Protein AF-A0A4W5MS91-F1 (afdb_monomer_lite)

Radius of gyration: 15.35 Å; chains: 1; bounding box: 30×32×45 Å

Secondary structure (DSSP, 8-state):
-PPPHHHHHHHTTB----B-TTT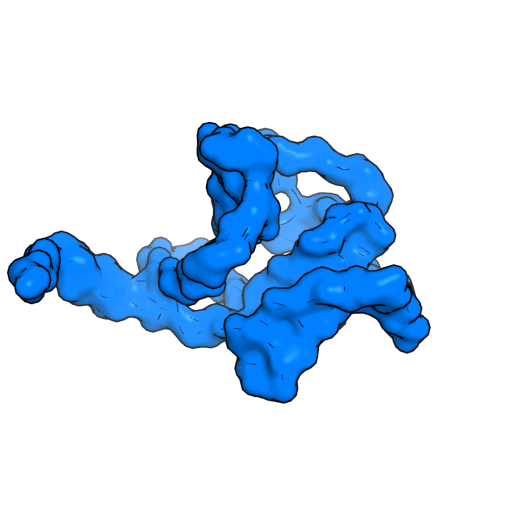S-TTEEE-TTS--EEE-SS-------TTS-SSS----BS----SS--B-----TT-S-EEEEEE-TT---SS----STTTTEEEEEEETTEEEE-

Structure (mmCIF, N/CA/C/O backbone):
data_AF-A0A4W5MS91-F1
#
_entry.id   AF-A0A4W5MS91-F1
#
loop_
_atom_site.group_PDB
_atom_site.id
_atom_site.type_symbol
_atom_site.label_atom_id
_atom_site.label_alt_id
_atom_site.label_comp_id
_atom_site.label_asym_id
_atom_site.label_entity_id
_atom_site.label_seq_id
_atom_site.pdbx_PDB_ins_code
_atom_site.Cartn_x
_atom_site.Cartn_y
_atom_site.Cartn_z
_atom_site.occupancy
_atom_site.B_iso_or_equiv
_atom_site.auth_seq_id
_atom_site.auth_comp_id
_atom_site.auth_asym_id
_atom_site.auth_atom_id
_atom_site.pdbx_PDB_model_num
ATOM 1 N N . MET A 1 1 ? -12.059 -18.518 21.945 1.00 47.72 1 MET A N 1
ATOM 2 C CA . MET A 1 1 ? -11.311 -17.273 21.668 1.00 47.72 1 MET A CA 1
ATOM 3 C C . MET A 1 1 ? -12.115 -16.138 22.289 1.00 47.72 1 MET A C 1
ATOM 5 O O . MET A 1 1 ? -13.218 -15.895 21.824 1.00 47.72 1 MET A O 1
ATOM 9 N N . LYS A 1 2 ? -11.682 -15.561 23.418 1.00 51.47 2 LYS A N 1
ATOM 10 C CA . LYS A 1 2 ? -12.396 -14.425 24.026 1.00 51.47 2 LYS A CA 1
ATOM 11 C C . LYS A 1 2 ? -12.025 -13.174 23.230 1.00 51.47 2 LYS A C 1
ATOM 13 O O . LYS A 1 2 ? -10.840 -12.897 23.086 1.00 51.47 2 LYS A O 1
ATOM 18 N N . CYS A 1 3 ? -13.011 -12.480 22.671 1.00 56.31 3 CYS A N 1
ATOM 19 C CA . CYS A 1 3 ? -12.782 -11.203 22.004 1.00 56.31 3 CYS A CA 1
ATOM 20 C C . CYS A 1 3 ? -12.357 -10.183 23.075 1.00 56.31 3 CYS A C 1
ATOM 22 O O . CYS A 1 3 ? -13.046 -10.039 24.086 1.00 56.31 3 CYS A O 1
ATOM 24 N N . CYS A 1 4 ? -11.198 -9.541 22.916 1.00 62.88 4 CYS A N 1
ATOM 25 C CA . CYS A 1 4 ? -10.748 -8.506 23.846 1.00 62.88 4 CYS A CA 1
ATOM 26 C C . CYS A 1 4 ? -11.679 -7.281 23.713 1.00 62.88 4 CYS A C 1
ATOM 28 O O . CYS A 1 4 ? -11.857 -6.811 22.589 1.00 62.88 4 CYS A O 1
ATOM 30 N N . PRO A 1 5 ? -12.243 -6.722 24.803 1.00 66.56 5 PRO A N 1
ATO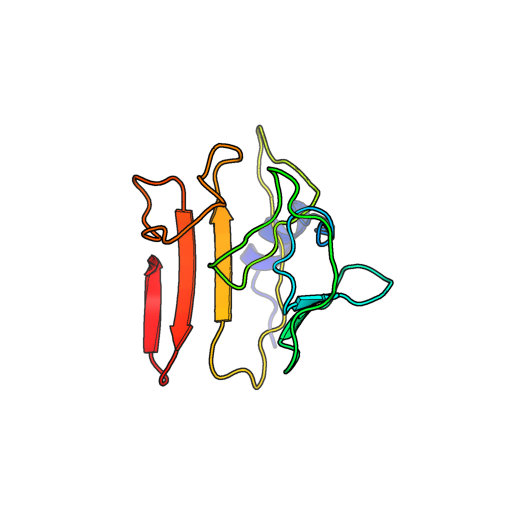M 31 C CA . PRO A 1 5 ? -13.158 -5.565 24.750 1.00 66.56 5 PRO A CA 1
ATOM 32 C C . PRO A 1 5 ? -12.585 -4.342 24.008 1.00 66.56 5 PRO A C 1
ATOM 34 O O . PRO A 1 5 ? -13.305 -3.523 23.434 1.00 66.56 5 PRO A O 1
ATOM 37 N N . GLU A 1 6 ? -11.260 -4.237 23.997 1.00 75.81 6 GLU A N 1
ATOM 38 C CA . GLU A 1 6 ? -10.497 -3.208 23.298 1.00 75.81 6 GLU A CA 1
ATOM 39 C C . GLU A 1 6 ? -10.629 -3.307 21.767 1.00 75.81 6 GLU A C 1
ATOM 41 O O . GLU A 1 6 ? -10.823 -2.295 21.095 1.00 75.81 6 GLU A O 1
ATOM 46 N N . LEU A 1 7 ? -10.644 -4.526 21.213 1.00 80.38 7 LEU A N 1
ATOM 47 C CA . LEU A 1 7 ? -10.808 -4.760 19.773 1.00 80.38 7 LEU A CA 1
ATOM 48 C C . LEU A 1 7 ? -12.197 -4.348 19.277 1.00 80.38 7 LEU A C 1
ATOM 50 O O . LEU A 1 7 ? -12.313 -3.762 18.202 1.00 80.38 7 LEU A O 1
ATOM 54 N N . GLU A 1 8 ? -13.251 -4.596 20.059 1.00 83.75 8 GLU A N 1
ATOM 55 C CA . GLU A 1 8 ? -14.601 -4.142 19.695 1.00 83.75 8 GLU A CA 1
ATOM 56 C C . GLU A 1 8 ? -14.711 -2.618 19.673 1.00 83.75 8 GLU A C 1
ATOM 58 O O . GLU A 1 8 ? -15.411 -2.051 18.835 1.00 83.75 8 GLU A O 1
ATOM 63 N N . THR A 1 9 ? -13.982 -1.938 20.558 1.00 87.94 9 THR A N 1
ATOM 64 C CA . THR A 1 9 ? -13.956 -0.474 20.587 1.00 87.94 9 THR A CA 1
ATOM 65 C C . THR A 1 9 ? -13.225 0.093 19.373 1.00 87.94 9 THR A C 1
ATOM 67 O O . THR A 1 9 ? -13.720 1.035 18.756 1.00 87.94 9 THR A O 1
ATOM 70 N N . ILE A 1 10 ? -12.095 -0.502 18.981 1.00 90.75 10 ILE A N 1
ATOM 71 C CA . ILE A 1 10 ? -11.325 -0.079 17.802 1.00 90.75 10 ILE A CA 1
ATOM 72 C C . ILE A 1 10 ? -12.128 -0.301 16.512 1.00 90.75 10 ILE A C 1
ATOM 74 O O . ILE A 1 10 ? -12.165 0.576 15.649 1.00 90.75 10 ILE A O 1
ATOM 78 N N . ARG A 1 11 ? -12.844 -1.427 16.402 1.00 93.25 11 ARG A N 1
ATOM 79 C CA . ARG A 1 11 ? -13.656 -1.766 15.221 1.00 93.25 11 ARG A CA 1
ATOM 80 C C . ARG A 1 11 ? -14.804 -0.795 14.940 1.00 93.25 11 ARG A C 1
ATOM 82 O O . ARG A 1 11 ? -15.262 -0.737 13.805 1.00 93.25 11 ARG A O 1
ATOM 89 N N . LYS A 1 12 ? -15.219 0.035 15.905 1.00 93.75 12 LYS A N 1
ATOM 90 C CA . LYS A 1 12 ? -16.166 1.146 15.659 1.00 93.75 12 LYS A CA 1
ATOM 91 C C . LYS A 1 12 ? -15.625 2.186 14.674 1.00 93.75 12 LYS A C 1
ATOM 93 O O . LYS A 1 12 ? -16.398 2.957 14.120 1.00 93.75 12 LYS A O 1
ATOM 98 N N . HIS A 1 13 ? -14.311 2.209 14.473 1.00 94.50 13 HIS A N 1
ATOM 99 C CA . HIS A 1 13 ? -13.616 3.082 13.534 1.00 94.50 13 HIS A CA 1
ATOM 100 C C . HIS A 1 13 ? -13.228 2.360 12.235 1.00 94.50 13 HIS A C 1
ATOM 102 O O . HIS A 1 13 ? -12.392 2.865 11.487 1.00 94.50 13 HIS A O 1
ATOM 108 N N . ALA A 1 14 ? -13.789 1.171 11.978 1.00 94.75 14 ALA A N 1
ATOM 109 C CA . ALA A 1 14 ? -13.483 0.398 10.785 1.00 94.75 14 ALA A CA 1
ATOM 110 C C . ALA A 1 14 ? -13.847 1.171 9.512 1.00 94.75 14 ALA A C 1
ATOM 112 O O . ALA A 1 14 ? -14.956 1.691 9.380 1.00 94.75 14 ALA A O 1
ATOM 113 N N . VAL A 1 15 ? -12.913 1.209 8.568 1.00 94.69 15 VAL A N 1
ATOM 114 C CA . VAL A 1 15 ? -13.091 1.824 7.254 1.00 94.69 15 VAL A CA 1
ATOM 115 C C . VAL A 1 15 ? -12.910 0.807 6.144 1.00 94.69 15 VAL A C 1
ATOM 117 O O . VAL A 1 15 ? -12.163 -0.166 6.257 1.00 94.69 15 VAL A O 1
ATOM 120 N N . ASN A 1 16 ? -13.612 1.049 5.045 1.00 94.12 16 ASN A N 1
ATOM 121 C CA . ASN A 1 16 ? -13.617 0.168 3.894 1.00 94.12 16 ASN A CA 1
ATOM 122 C C . ASN A 1 16 ? -12.534 0.567 2.881 1.00 94.12 16 ASN A C 1
ATOM 124 O O . ASN A 1 16 ? -12.862 1.129 1.847 1.00 94.12 16 ASN A O 1
ATOM 128 N N . VAL A 1 17 ? -11.266 0.244 3.147 1.00 95.50 17 VAL A N 1
ATOM 129 C CA . VAL A 1 17 ? -10.143 0.639 2.271 1.00 95.50 17 VAL A CA 1
ATOM 130 C C . VAL A 1 17 ? -10.169 -0.109 0.937 1.00 95.50 17 VAL A C 1
ATOM 132 O O . VAL A 1 17 ? -10.169 -1.343 0.932 1.00 95.50 17 VAL A O 1
ATOM 135 N N . THR A 1 18 ? -10.188 0.601 -0.189 1.00 97.75 18 THR A N 1
ATOM 136 C CA . THR A 1 18 ? -10.058 0.041 -1.545 1.00 97.75 18 THR A CA 1
ATOM 137 C C . THR A 1 18 ? -8.742 0.465 -2.182 1.00 97.75 18 THR A C 1
ATOM 139 O O . THR A 1 18 ? -8.262 1.563 -1.945 1.00 97.75 18 THR A O 1
ATOM 142 N N . LEU A 1 19 ? -8.122 -0.411 -2.968 1.00 98.44 19 LEU A N 1
ATOM 143 C CA . LEU A 1 19 ? -6.837 -0.138 -3.613 1.00 98.44 19 LEU A CA 1
ATOM 144 C C . LEU A 1 19 ? -7.018 0.730 -4.860 1.00 98.44 19 LEU A C 1
ATOM 146 O O . LEU A 1 19 ? -7.832 0.399 -5.726 1.00 98.44 19 LEU A O 1
ATOM 150 N N . ASP A 1 20 ? -6.225 1.796 -4.967 1.00 98.06 20 ASP A N 1
ATOM 151 C CA . ASP A 1 20 ? -6.270 2.735 -6.085 1.00 98.06 20 ASP A CA 1
ATOM 152 C C . ASP A 1 20 ? -5.392 2.263 -7.266 1.00 98.06 20 ASP A C 1
ATOM 154 O O . ASP A 1 20 ? -4.157 2.255 -7.152 1.00 98.06 20 ASP A O 1
ATOM 158 N N . PRO A 1 21 ? -5.986 1.893 -8.419 1.00 98.00 21 PRO A N 1
ATOM 159 C CA . PRO A 1 21 ? -5.244 1.451 -9.600 1.00 98.00 21 PRO A CA 1
ATOM 160 C C . PRO A 1 21 ? -4.309 2.512 -10.184 1.00 98.00 21 PRO A C 1
ATOM 162 O O . PRO A 1 21 ? -3.307 2.145 -10.802 1.00 98.00 21 PRO A O 1
ATOM 165 N N . ASP A 1 22 ? -4.599 3.798 -9.985 1.00 97.94 22 ASP A N 1
ATOM 166 C CA . ASP A 1 22 ? -3.786 4.890 -10.531 1.00 97.94 22 ASP A CA 1
ATOM 167 C C . ASP A 1 22 ? -2.479 5.068 -9.755 1.00 97.94 22 ASP A C 1
ATOM 169 O O . ASP A 1 22 ? -1.509 5.606 -10.284 1.00 97.94 22 ASP A O 1
ATOM 173 N N . THR A 1 23 ? -2.418 4.534 -8.532 1.00 98.12 23 THR A N 1
ATOM 174 C CA . THR A 1 23 ? -1.203 4.524 -7.707 1.00 98.12 23 THR A CA 1
ATOM 175 C C . THR A 1 23 ? -0.392 3.239 -7.848 1.00 98.12 23 THR A C 1
ATOM 177 O O . THR A 1 23 ? 0.807 3.234 -7.575 1.00 98.12 23 THR A O 1
ATOM 180 N N . ALA A 1 24 ? -1.025 2.142 -8.270 1.00 98.25 24 ALA A N 1
ATOM 181 C CA . ALA A 1 24 ? -0.431 0.813 -8.238 1.00 98.25 24 ALA A CA 1
ATOM 182 C C . ALA A 1 24 ? 0.785 0.684 -9.164 1.00 98.25 24 ALA A C 1
ATOM 184 O O . ALA A 1 24 ? 0.706 0.970 -10.362 1.00 98.25 24 ALA A O 1
ATOM 185 N N . HIS A 1 25 ? 1.885 0.166 -8.619 1.00 98.38 25 HIS A N 1
ATOM 186 C CA . HIS A 1 25 ? 3.051 -0.209 -9.411 1.00 98.38 25 HIS A CA 1
ATOM 187 C C . HIS A 1 25 ? 2.671 -1.178 -10.551 1.00 98.38 25 HIS A C 1
ATOM 189 O O . HIS A 1 25 ? 1.889 -2.099 -10.300 1.00 98.38 25 HIS A O 1
ATOM 195 N N . PRO A 1 26 ? 3.239 -1.061 -11.768 1.00 98.12 26 PRO A N 1
ATOM 196 C CA . PRO A 1 26 ? 2.875 -1.900 -12.920 1.00 98.12 26 PRO A C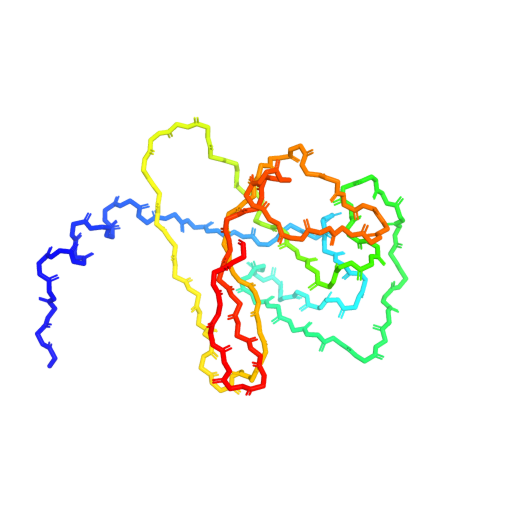A 1
ATOM 197 C C . PRO A 1 26 ? 2.961 -3.419 -12.704 1.00 98.12 26 PRO A C 1
ATOM 199 O O . PRO A 1 26 ? 2.243 -4.187 -13.342 1.00 98.12 26 PRO A O 1
ATOM 202 N N . GLN A 1 27 ? 3.808 -3.879 -11.783 1.00 98.06 27 GLN A N 1
ATOM 203 C CA . GLN A 1 27 ? 3.906 -5.298 -11.396 1.00 98.06 27 GLN A CA 1
ATOM 204 C C . GLN A 1 27 ? 2.764 -5.792 -10.494 1.00 98.06 27 GLN A C 1
ATOM 206 O O . GLN A 1 27 ? 2.638 -6.995 -10.269 1.00 98.06 27 GLN A O 1
ATOM 211 N N . LEU A 1 28 ? 1.944 -4.904 -9.931 1.00 98.31 28 LEU A N 1
ATOM 212 C CA . LEU A 1 28 ? 0.875 -5.279 -9.013 1.00 98.31 28 LEU A CA 1
ATOM 213 C C . LEU A 1 28 ? -0.422 -5.564 -9.759 1.00 98.31 28 LEU A C 1
ATOM 215 O O . LEU A 1 28 ? -0.929 -4.749 -10.525 1.00 98.31 28 LEU A O 1
ATOM 219 N N . ILE A 1 29 ? -1.000 -6.726 -9.473 1.00 98.19 29 ILE A N 1
ATOM 220 C CA . ILE A 1 29 ? -2.282 -7.145 -10.028 1.00 98.19 29 ILE A CA 1
ATOM 221 C C . ILE A 1 29 ? -3.324 -7.039 -8.922 1.00 98.19 29 ILE A C 1
ATOM 223 O O . ILE A 1 29 ? -3.223 -7.714 -7.892 1.00 98.19 29 ILE A O 1
ATOM 227 N N . LEU A 1 30 ? -4.307 -6.170 -9.148 1.00 98.38 30 LEU A N 1
ATOM 228 C CA . LEU A 1 30 ? -5.416 -5.918 -8.233 1.00 98.38 30 LEU A CA 1
ATOM 229 C C . LEU A 1 30 ? -6.607 -6.818 -8.578 1.00 98.38 30 LEU A C 1
ATOM 231 O O . LEU A 1 30 ? -6.868 -7.081 -9.752 1.00 98.38 30 LEU A O 1
ATOM 235 N N . SER A 1 31 ? -7.349 -7.265 -7.567 1.00 98.25 31 SER A N 1
ATOM 236 C CA . SER A 1 31 ? -8.658 -7.892 -7.780 1.00 98.25 31 SER A CA 1
ATOM 237 C C . SER A 1 31 ? -9.690 -6.879 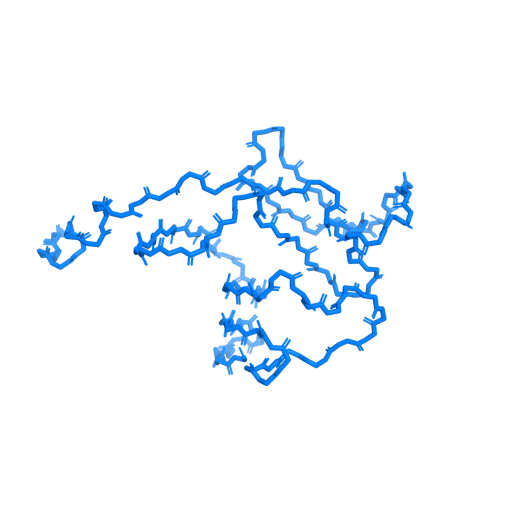-8.284 1.00 98.25 31 SER A C 1
ATOM 239 O O . SER A 1 31 ? -9.537 -5.669 -8.105 1.00 98.25 31 SER A O 1
ATOM 241 N N . GLU A 1 32 ? -10.766 -7.380 -8.889 1.00 97.81 32 GLU A N 1
ATOM 242 C CA . GLU A 1 32 ? -11.875 -6.563 -9.399 1.00 97.81 32 GLU A CA 1
ATOM 243 C C . GLU A 1 32 ? -12.531 -5.717 -8.295 1.00 97.81 32 GLU A C 1
ATOM 245 O O . GLU A 1 32 ? -12.785 -4.530 -8.489 1.00 97.81 32 GLU A O 1
ATOM 250 N N . ASP A 1 33 ? -12.697 -6.292 -7.099 1.00 97.81 33 ASP A N 1
ATOM 251 C CA . ASP A 1 33 ? -13.244 -5.616 -5.913 1.00 97.81 33 ASP A CA 1
ATOM 252 C C . ASP A 1 33 ? -12.272 -4.624 -5.245 1.00 97.81 33 ASP A C 1
ATOM 254 O O . ASP A 1 33 ? -12.632 -3.964 -4.268 1.00 97.81 33 ASP A O 1
ATOM 258 N N . ARG A 1 34 ? -11.034 -4.523 -5.751 1.00 98.12 34 ARG A N 1
ATOM 259 C CA . ARG A 1 34 ? -9.959 -3.676 -5.212 1.00 98.12 34 ARG A CA 1
ATOM 260 C C . ARG A 1 34 ? -9.614 -3.965 -3.746 1.00 98.12 34 ARG A C 1
ATOM 262 O O . ARG A 1 34 ? -9.130 -3.079 -3.046 1.00 98.12 34 ARG A O 1
ATOM 269 N N . LYS A 1 35 ? -9.838 -5.192 -3.264 1.00 97.56 35 LYS A N 1
ATOM 270 C CA . LYS A 1 35 ? -9.495 -5.623 -1.892 1.00 97.56 35 LYS A CA 1
ATOM 271 C C . LYS A 1 35 ? -8.255 -6.495 -1.804 1.00 97.56 35 LYS A C 1
ATOM 273 O O . LYS A 1 35 ? -7.743 -6.720 -0.709 1.00 97.56 35 LYS A O 1
ATOM 278 N N . GLN A 1 36 ? -7.770 -7.000 -2.931 1.00 97.88 36 GLN A N 1
ATOM 279 C CA . GLN A 1 36 ? -6.630 -7.900 -2.977 1.00 97.88 36 GLN A CA 1
ATOM 280 C C . GLN A 1 36 ? -5.585 -7.382 -3.949 1.00 97.88 36 GLN A C 1
ATOM 282 O O . GLN A 1 36 ? -5.889 -6.801 -4.991 1.00 97.88 36 GLN A O 1
ATOM 287 N N . VAL A 1 37 ? -4.335 -7.658 -3.603 1.00 97.75 37 VAL A N 1
ATOM 288 C CA . VAL A 1 37 ? -3.179 -7.371 -4.436 1.00 97.75 37 VAL A CA 1
ATOM 289 C C . VAL A 1 37 ? -2.215 -8.543 -4.390 1.00 97.75 37 VAL A C 1
ATOM 291 O O . VAL A 1 37 ? -1.995 -9.174 -3.349 1.00 97.75 37 VAL A O 1
ATOM 294 N N . ARG A 1 38 ? -1.629 -8.839 -5.545 1.00 96.69 38 ARG A N 1
ATOM 295 C CA . ARG A 1 38 ? -0.529 -9.790 -5.684 1.00 96.69 38 ARG A CA 1
ATOM 296 C C . ARG A 1 38 ? 0.540 -9.215 -6.599 1.00 96.69 38 ARG A C 1
ATOM 298 O O . ARG A 1 38 ? 0.227 -8.473 -7.526 1.00 96.69 38 ARG A O 1
ATOM 305 N N . CYS A 1 39 ? 1.783 -9.605 -6.355 1.00 96.69 39 CYS A N 1
ATOM 306 C CA . CYS A 1 39 ? 2.869 -9.328 -7.282 1.00 96.69 39 CYS A CA 1
ATOM 307 C C . CYS A 1 39 ? 2.749 -10.271 -8.489 1.00 96.69 39 CYS A C 1
ATOM 309 O O . CYS A 1 39 ? 2.555 -11.480 -8.320 1.00 96.69 39 CYS A O 1
ATOM 311 N N . GLY A 1 40 ? 2.777 -9.710 -9.691 1.00 95.50 40 GLY A N 1
ATOM 312 C CA . GLY A 1 40 ? 2.928 -10.436 -10.943 1.00 95.50 40 GLY A CA 1
ATOM 313 C C . GLY A 1 40 ? 4.399 -10.680 -11.275 1.00 95.50 40 GLY A C 1
ATOM 314 O O . GLY A 1 40 ? 5.297 -10.186 -10.604 1.00 95.50 40 GLY A O 1
ATOM 315 N N . ASN A 1 41 ? 4.637 -11.444 -12.340 1.00 94.50 41 ASN A N 1
ATOM 316 C CA . ASN A 1 41 ? 5.992 -11.718 -12.833 1.00 94.50 41 ASN A CA 1
ATOM 317 C C . ASN A 1 41 ? 6.434 -10.738 -13.933 1.00 94.50 41 ASN A C 1
ATOM 319 O O . ASN A 1 41 ? 7.594 -10.752 -14.328 1.00 94.50 41 ASN A O 1
ATOM 323 N N . ILE A 1 42 ? 5.496 -9.960 -14.479 1.00 95.00 42 ILE A N 1
ATOM 324 C CA . ILE A 1 42 ? 5.693 -9.074 -15.628 1.00 95.00 42 ILE A CA 1
ATOM 325 C C . ILE A 1 42 ? 5.017 -7.744 -15.306 1.00 95.00 42 ILE A C 1
ATOM 327 O O . ILE A 1 42 ? 3.965 -7.720 -14.659 1.00 95.00 42 ILE A O 1
ATOM 331 N N . GLU A 1 43 ? 5.630 -6.655 -15.752 1.00 96.31 43 GLU A N 1
ATOM 332 C CA . GLU A 1 43 ? 5.055 -5.317 -15.667 1.00 96.31 43 GLU A CA 1
ATOM 333 C C . GLU A 1 43 ? 3.919 -5.172 -16.678 1.00 96.31 43 GLU A C 1
ATOM 335 O O . GLU A 1 43 ? 4.051 -5.541 -17.844 1.00 96.31 43 GLU A O 1
ATOM 340 N N . GLN A 1 44 ? 2.782 -4.664 -16.221 1.00 97.06 44 GLN A N 1
ATOM 341 C CA . GLN A 1 44 ? 1.668 -4.341 -17.102 1.00 97.06 44 GLN A CA 1
ATOM 342 C C . GLN A 1 44 ? 1.981 -3.069 -17.895 1.00 97.06 44 GLN A C 1
ATOM 344 O O . GLN A 1 44 ? 2.599 -2.147 -17.366 1.00 97.06 44 GLN A O 1
ATOM 349 N N . ASP A 1 45 ? 1.506 -3.004 -19.137 1.00 96.94 45 ASP A N 1
ATOM 350 C CA . ASP A 1 45 ? 1.572 -1.793 -19.957 1.00 96.94 45 ASP A CA 1
ATOM 351 C C . ASP A 1 45 ? 0.541 -0.775 -19.447 1.00 96.94 45 ASP A C 1
ATOM 353 O O . ASP A 1 45 ? -0.638 -0.810 -19.808 1.00 96.94 45 ASP A O 1
ATOM 357 N N . LEU A 1 46 ? 0.969 0.061 -18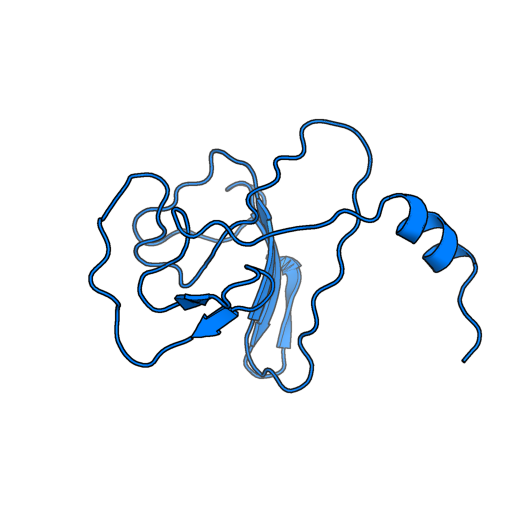.500 1.00 96.44 46 LEU A N 1
ATOM 358 C CA . LEU A 1 46 ? 0.157 1.082 -17.843 1.00 96.44 46 LEU A CA 1
ATOM 359 C C . LEU A 1 46 ? 0.801 2.460 -18.029 1.00 96.44 46 LEU A C 1
ATOM 361 O O . LEU A 1 46 ? 2.028 2.565 -18.038 1.00 96.44 46 LEU A O 1
ATOM 365 N N . PRO A 1 47 ? -0.002 3.534 -18.127 1.00 96.88 47 PRO A N 1
ATOM 366 C CA . PRO A 1 47 ? 0.531 4.881 -18.268 1.00 96.88 47 PRO A CA 1
ATOM 367 C C . PRO A 1 47 ? 1.326 5.297 -17.026 1.00 96.88 47 PRO A C 1
ATOM 369 O O . PRO A 1 47 ? 0.905 5.054 -15.892 1.00 96.88 47 PRO A O 1
ATOM 372 N N . ASP A 1 48 ? 2.442 5.989 -17.239 1.00 96.94 48 ASP A N 1
ATOM 373 C CA . ASP A 1 48 ? 3.260 6.565 -16.170 1.00 96.94 48 ASP A CA 1
ATOM 374 C C . ASP A 1 48 ? 2.687 7.912 -15.691 1.00 96.94 48 ASP A C 1
ATOM 376 O O . ASP A 1 48 ? 3.229 8.987 -15.946 1.00 96.94 48 ASP A O 1
ATOM 380 N N . ASN A 1 49 ? 1.527 7.869 -15.033 1.00 98.00 49 ASN A N 1
ATOM 381 C CA . ASN A 1 49 ? 0.909 9.048 -14.423 1.00 98.00 49 ASN A CA 1
ATOM 382 C C . ASN A 1 49 ? 1.626 9.441 -13.110 1.00 98.00 49 ASN A C 1
ATOM 384 O O . ASN A 1 49 ? 2.213 8.573 -12.455 1.00 98.00 49 ASN A O 1
ATOM 388 N N . PRO A 1 50 ? 1.594 10.720 -12.684 1.00 97.12 50 PRO A N 1
ATOM 389 C CA . PRO A 1 50 ? 2.320 11.200 -11.498 1.00 97.12 50 PRO A CA 1
ATOM 390 C C . PRO A 1 50 ? 2.023 10.426 -10.206 1.00 97.12 50 PRO A C 1
ATOM 392 O O . PRO A 1 50 ? 2.894 10.282 -9.348 1.00 97.12 50 PRO A O 1
ATOM 395 N N . GLU A 1 51 ? 0.810 9.898 -10.075 1.00 97.50 51 GLU A N 1
ATOM 396 C CA . GLU A 1 51 ? 0.323 9.201 -8.890 1.00 97.50 51 GLU A CA 1
ATOM 397 C C . GLU A 1 51 ? 0.864 7.772 -8.770 1.00 97.50 51 GLU A C 1
ATOM 399 O O . GLU A 1 51 ? 0.843 7.224 -7.664 1.00 97.50 51 GLU A O 1
ATOM 404 N N . ARG A 1 52 ? 1.348 7.182 -9.873 1.00 98.06 52 ARG A N 1
ATOM 405 C CA . ARG A 1 52 ? 1.791 5.787 -9.954 1.00 98.06 52 ARG A CA 1
ATOM 406 C C . ARG A 1 52 ? 3.176 5.588 -9.357 1.00 98.06 52 ARG A C 1
ATOM 408 O O . ARG A 1 52 ? 4.105 6.320 -9.698 1.00 98.06 52 ARG A O 1
ATOM 415 N N . PHE A 1 53 ? 3.346 4.547 -8.546 1.00 98.00 53 PHE A N 1
ATOM 416 C CA . PHE A 1 53 ? 4.686 4.103 -8.170 1.00 98.00 53 PHE A CA 1
ATOM 417 C C . PHE A 1 53 ? 5.417 3.458 -9.352 1.00 98.00 53 PHE A C 1
ATOM 419 O O . PHE A 1 53 ? 4.887 2.544 -9.975 1.00 98.00 53 PHE A O 1
ATOM 426 N N . ASP A 1 54 ? 6.645 3.892 -9.632 1.00 96.56 54 ASP A N 1
ATOM 427 C CA . ASP A 1 54 ? 7.459 3.378 -10.751 1.00 96.56 54 ASP A CA 1
ATOM 428 C C . ASP A 1 54 ? 8.563 2.391 -10.319 1.00 96.56 54 ASP A C 1
ATOM 430 O O . ASP A 1 54 ? 9.033 1.593 -11.118 1.00 96.56 54 ASP A O 1
ATOM 434 N N . THR A 1 55 ? 8.994 2.462 -9.056 1.00 95.00 55 THR A N 1
ATOM 435 C CA . THR A 1 55 ? 10.163 1.736 -8.537 1.00 95.00 55 THR A CA 1
ATOM 436 C C . THR A 1 55 ? 9.804 0.932 -7.295 1.00 95.00 55 THR A C 1
ATOM 438 O O . THR A 1 55 ? 10.247 -0.202 -7.112 1.00 95.00 55 THR A O 1
ATOM 441 N N . CYS A 1 56 ? 9.018 1.523 -6.392 1.00 93.88 56 CYS A N 1
ATOM 442 C CA . CYS A 1 56 ? 8.528 0.823 -5.214 1.00 93.88 56 CYS A CA 1
ATOM 443 C C . CYS A 1 56 ? 7.297 0.000 -5.587 1.00 93.88 56 CYS A C 1
ATOM 445 O O . CYS A 1 56 ? 6.300 0.556 -6.035 1.00 93.88 56 CYS A O 1
ATOM 447 N N . VAL A 1 57 ? 7.344 -1.314 -5.356 1.00 95.69 57 VAL A N 1
ATOM 448 C CA . VAL A 1 57 ? 6.230 -2.235 -5.633 1.00 95.69 57 VAL A CA 1
ATOM 449 C C . VAL A 1 57 ? 5.119 -2.052 -4.587 1.00 95.69 57 VAL A C 1
ATOM 451 O O . VAL A 1 57 ? 4.926 -2.875 -3.692 1.00 95.69 57 VAL A O 1
ATOM 454 N N . SER A 1 58 ? 4.416 -0.926 -4.695 1.00 96.94 58 SER A N 1
ATOM 455 C CA . SER A 1 58 ? 3.442 -0.406 -3.736 1.00 96.94 58 SER A CA 1
ATOM 456 C C . SER A 1 58 ? 2.151 0.027 -4.433 1.00 96.94 58 SER A C 1
ATOM 458 O O . SER A 1 58 ? 2.111 0.272 -5.639 1.00 96.94 58 SER A O 1
ATOM 460 N N . VAL A 1 59 ? 1.082 0.127 -3.649 1.00 97.94 59 VAL A N 1
ATOM 461 C CA . VAL A 1 59 ? -0.228 0.658 -4.042 1.00 97.94 59 VAL A CA 1
ATOM 462 C C . VAL A 1 59 ? -0.835 1.361 -2.828 1.00 97.94 59 VAL A C 1
ATOM 464 O O . VAL A 1 59 ? -0.623 0.910 -1.699 1.00 97.94 59 VAL A O 1
ATOM 467 N N . LEU A 1 60 ? -1.548 2.467 -3.039 1.00 97.50 60 LEU A N 1
ATOM 468 C CA . LEU A 1 60 ? -2.248 3.192 -1.978 1.00 97.50 60 LEU A CA 1
ATOM 469 C C . LEU A 1 60 ? -3.717 2.774 -1.885 1.00 97.50 60 LEU A C 1
ATOM 471 O O . LEU A 1 60 ? -4.302 2.239 -2.830 1.00 97.50 60 LEU A O 1
ATOM 475 N N . GLY A 1 61 ? -4.306 3.031 -0.718 1.00 97.12 61 GLY A N 1
ATOM 476 C CA . GLY A 1 61 ? -5.756 3.087 -0.592 1.00 97.12 61 GLY A CA 1
ATOM 477 C C . GLY A 1 61 ? -6.301 4.316 -1.319 1.00 97.12 61 GLY A C 1
ATOM 478 O O . GLY A 1 61 ? -5.602 5.319 -1.430 1.00 97.12 61 GLY A O 1
ATOM 479 N N . LYS A 1 62 ? -7.536 4.233 -1.806 1.00 94.69 62 LYS A N 1
ATOM 480 C CA . LYS A 1 62 ? -8.233 5.332 -2.479 1.00 94.69 62 LYS A CA 1
ATOM 481 C C . LYS A 1 62 ? -8.802 6.352 -1.491 1.00 94.69 62 LYS A C 1
ATOM 483 O O . LYS A 1 62 ? -9.104 7.482 -1.856 1.00 94.69 62 LYS A O 1
ATOM 488 N N . GLU A 1 63 ? -9.036 5.926 -0.258 1.00 90.12 63 GLU A N 1
ATOM 489 C CA . GLU A 1 63 ? -9.636 6.743 0.783 1.00 90.12 63 GLU A CA 1
ATOM 490 C C . GLU A 1 63 ? -8.576 7.577 1.510 1.00 90.12 63 GLU A C 1
ATOM 492 O O . GLU A 1 63 ? -7.649 7.033 2.113 1.00 90.12 63 GLU A O 1
ATOM 497 N N . ASP A 1 64 ? -8.775 8.894 1.519 1.00 87.50 64 ASP A N 1
ATOM 498 C CA . ASP A 1 64 ? -7.944 9.827 2.273 1.00 87.50 64 ASP A CA 1
ATOM 499 C C . ASP A 1 64 ? -8.487 10.068 3.685 1.00 87.50 64 ASP A C 1
ATOM 501 O O . ASP A 1 64 ? -9.696 10.121 3.934 1.00 87.50 64 ASP A O 1
ATOM 505 N N . PHE A 1 65 ? -7.569 10.276 4.629 1.00 86.62 65 PHE A N 1
ATOM 506 C CA . PHE A 1 65 ? -7.879 10.446 6.045 1.00 86.62 65 PHE A CA 1
ATOM 507 C C . PHE A 1 65 ? -7.284 11.753 6.572 1.00 86.62 65 PHE A C 1
ATOM 509 O O . PHE A 1 65 ? -6.095 11.829 6.876 1.00 86.62 65 PHE A O 1
ATOM 516 N N . SER A 1 66 ? -8.112 12.791 6.708 1.00 86.75 66 SER A N 1
ATOM 517 C CA . SER A 1 66 ? -7.658 14.124 7.136 1.00 86.75 66 SER A CA 1
ATOM 518 C C . SER A 1 66 ? -7.856 14.406 8.630 1.00 86.75 66 SER A C 1
ATOM 520 O O . SER A 1 66 ? -7.124 15.205 9.211 1.00 86.75 66 SER A O 1
ATOM 522 N N . SER A 1 67 ? -8.830 13.764 9.282 1.00 91.19 67 SER A N 1
ATOM 523 C CA . SER A 1 67 ? -9.098 13.931 10.717 1.00 91.19 67 SER A CA 1
ATOM 524 C C . SER A 1 67 ? -9.917 12.774 11.290 1.00 91.19 67 SER A C 1
ATOM 526 O O . SER A 1 67 ? -10.667 12.128 10.569 1.00 91.19 67 SER A O 1
ATOM 528 N N . GLY A 1 68 ? -9.804 12.516 12.595 1.00 92.69 68 GLY A N 1
ATOM 529 C CA . GLY A 1 68 ? -10.541 11.446 13.275 1.00 92.69 68 GLY A CA 1
ATOM 530 C C . GLY A 1 68 ? -9.712 10.185 13.536 1.00 92.69 68 GLY A C 1
ATOM 531 O O . GLY A 1 68 ? -8.485 10.231 13.604 1.00 92.69 68 GLY A O 1
ATOM 532 N N . ARG A 1 69 ? -10.401 9.060 13.763 1.00 93.81 69 ARG A N 1
ATOM 533 C CA . ARG A 1 69 ? -9.799 7.741 14.018 1.00 93.81 69 ARG A CA 1
ATOM 534 C C . ARG A 1 69 ? -10.300 6.750 12.984 1.00 93.81 69 ARG A C 1
ATOM 536 O O . ARG A 1 69 ? -11.498 6.710 12.715 1.00 93.81 69 ARG A O 1
ATOM 543 N N . PHE A 1 70 ? -9.386 5.927 12.487 1.00 93.56 70 PHE A N 1
ATOM 544 C CA . PHE A 1 70 ? -9.642 4.962 11.428 1.00 93.56 70 PHE A CA 1
ATOM 545 C C . PHE A 1 70 ? -8.971 3.637 11.756 1.00 93.56 70 PHE A C 1
ATOM 547 O O . PHE A 1 70 ? -7.922 3.600 12.402 1.00 93.56 70 PHE A O 1
ATOM 554 N N . TYR A 1 71 ? -9.587 2.556 11.305 1.00 94.31 71 TYR A N 1
ATOM 555 C CA . TYR A 1 71 ? -9.107 1.204 11.506 1.00 94.31 71 TYR A CA 1
ATOM 556 C C . TYR A 1 71 ? -9.320 0.374 10.244 1.00 94.31 71 TYR A C 1
ATOM 558 O O . TYR A 1 71 ? -10.397 0.400 9.654 1.00 94.31 71 TYR A O 1
ATOM 566 N N . TYR A 1 72 ? -8.309 -0.391 9.851 1.00 94.75 72 TYR A N 1
ATOM 567 C CA . TYR A 1 72 ? -8.415 -1.364 8.773 1.00 94.75 72 TYR A CA 1
ATOM 568 C C . TYR A 1 72 ? -7.607 -2.616 9.126 1.00 94.75 72 TYR A C 1
ATOM 570 O O . TYR A 1 72 ? -6.637 -2.558 9.882 1.00 94.75 72 TYR A O 1
ATOM 578 N N . GLU A 1 73 ? -8.027 -3.757 8.587 1.00 95.62 73 GLU A N 1
ATOM 579 C CA . GLU A 1 73 ? -7.362 -5.049 8.758 1.00 95.62 73 GLU A CA 1
ATOM 580 C C . GLU A 1 73 ? -6.833 -5.518 7.396 1.00 95.62 73 GLU A C 1
ATOM 582 O O . GLU A 1 73 ? -7.486 -5.331 6.369 1.00 95.62 73 GLU A O 1
ATOM 587 N N . VAL A 1 74 ? -5.655 -6.145 7.380 1.00 96.75 74 VAL A N 1
ATOM 588 C CA . VAL A 1 74 ? -5.063 -6.723 6.166 1.00 96.75 74 VAL A CA 1
ATOM 589 C C . VAL A 1 74 ? -4.683 -8.172 6.435 1.00 96.75 74 VAL A C 1
ATOM 591 O O . VAL A 1 74 ? -3.947 -8.484 7.372 1.00 96.75 74 VAL A O 1
ATOM 594 N N . GLN A 1 75 ? -5.162 -9.075 5.585 1.00 97.69 75 GLN A N 1
ATOM 595 C CA . GLN A 1 75 ? -4.862 -10.496 5.695 1.00 97.69 75 GLN A CA 1
ATOM 596 C C . GLN A 1 75 ? -3.520 -10.818 5.018 1.00 97.69 75 GLN A C 1
ATOM 598 O O . GLN A 1 75 ? -3.422 -10.861 3.795 1.00 97.69 75 GLN A O 1
ATOM 603 N N . VAL A 1 76 ? -2.491 -11.115 5.817 1.00 96.31 76 VAL A N 1
ATOM 604 C CA . VAL A 1 76 ? -1.122 -11.418 5.328 1.00 96.31 76 VAL A CA 1
ATOM 605 C C . VAL A 1 76 ? -0.696 -12.880 5.479 1.00 96.31 76 VAL A C 1
ATOM 607 O O . VAL A 1 76 ? 0.448 -13.239 5.205 1.00 96.31 76 VAL A O 1
ATOM 610 N N . LYS A 1 77 ? -1.603 -13.747 5.940 1.00 94.75 77 LYS A N 1
ATOM 611 C CA . LYS A 1 77 ? -1.303 -15.159 6.237 1.00 94.75 77 LYS A CA 1
ATOM 612 C C . LYS A 1 77 ? -0.610 -15.850 5.058 1.00 94.75 77 LYS A C 1
ATOM 614 O O . LYS A 1 77 ? -1.108 -15.828 3.936 1.00 94.75 77 LYS A O 1
ATOM 619 N N . GLY A 1 78 ? 0.519 -16.496 5.349 1.00 93.50 78 GLY A N 1
ATOM 620 C CA . GLY A 1 78 ? 1.309 -17.250 4.374 1.00 93.50 78 GLY A CA 1
ATOM 621 C C . GLY A 1 78 ? 2.231 -16.404 3.488 1.00 93.50 78 GLY A C 1
ATOM 622 O O . GLY A 1 78 ? 2.907 -16.972 2.637 1.00 93.50 78 GLY A O 1
ATOM 623 N N . LYS A 1 79 ? 2.287 -15.075 3.663 1.00 94.75 79 LYS A N 1
ATOM 624 C CA . LYS A 1 79 ? 3.225 -14.204 2.938 1.00 94.75 79 LYS A CA 1
ATOM 625 C C . LYS A 1 79 ? 4.542 -14.066 3.703 1.00 94.75 79 LYS A C 1
ATOM 627 O O . LYS A 1 79 ? 4.540 -13.884 4.916 1.00 94.75 79 LYS A O 1
ATOM 632 N N . THR A 1 80 ? 5.654 -14.129 2.976 1.00 95.50 80 THR A N 1
ATOM 633 C CA . THR A 1 80 ? 7.022 -14.025 3.517 1.00 95.50 80 THR A CA 1
ATOM 634 C C . THR A 1 80 ? 7.602 -12.616 3.430 1.00 95.50 80 THR A C 1
ATOM 636 O O . THR A 1 80 ? 8.600 -12.333 4.088 1.00 95.50 80 THR A O 1
ATOM 639 N N . MET A 1 81 ? 6.986 -11.745 2.625 1.00 95.88 81 MET A N 1
ATOM 640 C CA . MET A 1 81 ? 7.385 -10.354 2.458 1.00 95.88 81 MET A CA 1
ATOM 641 C C . MET A 1 81 ? 6.164 -9.467 2.211 1.00 95.88 81 MET A C 1
ATOM 643 O O . MET A 1 81 ? 5.314 -9.814 1.387 1.00 95.88 81 MET A O 1
ATOM 647 N N . TRP A 1 82 ? 6.070 -8.350 2.931 1.00 96.38 82 TRP A N 1
ATOM 648 C CA . TRP A 1 82 ? 5.046 -7.318 2.737 1.00 96.38 82 TRP A CA 1
ATOM 649 C C . TRP A 1 82 ? 5.395 -6.042 3.507 1.00 96.38 82 TRP A C 1
ATOM 651 O O . TRP A 1 82 ? 6.101 -6.088 4.511 1.00 96.38 82 TRP A O 1
ATOM 661 N N . THR A 1 83 ? 4.829 -4.922 3.061 1.00 96.44 83 THR A N 1
ATOM 662 C CA . THR A 1 83 ? 4.817 -3.647 3.787 1.00 96.44 83 THR A CA 1
ATOM 663 C C . THR A 1 83 ? 3.375 -3.175 3.902 1.00 96.44 83 THR A C 1
ATOM 665 O O . THR A 1 83 ? 2.651 -3.192 2.909 1.00 96.44 83 THR A O 1
ATOM 668 N N . ILE A 1 84 ? 2.941 -2.770 5.095 1.00 96.94 84 ILE A N 1
ATOM 669 C CA . ILE A 1 84 ? 1.599 -2.223 5.345 1.00 96.94 84 ILE A CA 1
ATOM 670 C C . ILE A 1 84 ? 1.737 -0.997 6.236 1.00 96.94 84 ILE A C 1
ATOM 672 O O . ILE A 1 84 ? 2.529 -1.000 7.175 1.00 96.94 84 ILE A O 1
ATOM 676 N N . GLY A 1 85 ? 0.953 0.044 5.987 1.00 95.56 85 GLY A N 1
ATOM 677 C CA . GLY A 1 85 ? 0.899 1.183 6.888 1.00 95.56 85 GLY A CA 1
ATOM 678 C C . GLY A 1 85 ? 0.146 2.359 6.304 1.00 95.56 85 GLY A C 1
ATOM 679 O O . GLY A 1 85 ? -0.729 2.200 5.457 1.00 95.56 85 GLY A O 1
ATOM 680 N N . VAL A 1 86 ? 0.484 3.544 6.791 1.00 95.31 86 VAL A N 1
ATOM 681 C CA . VAL A 1 86 ? -0.093 4.804 6.327 1.00 95.31 86 VAL A CA 1
ATOM 682 C C . VAL A 1 86 ? 1.012 5.710 5.814 1.00 95.31 86 VAL A C 1
ATOM 684 O O . VAL A 1 86 ? 2.144 5.675 6.304 1.00 95.31 86 VAL A O 1
ATOM 687 N N . VAL A 1 87 ? 0.675 6.527 4.826 1.00 95.62 87 VAL A N 1
ATOM 688 C CA . VAL A 1 87 ? 1.591 7.496 4.230 1.00 95.62 87 VAL A CA 1
ATOM 689 C C . VAL A 1 87 ? 0.936 8.867 4.178 1.00 95.62 87 VAL A C 1
ATOM 691 O O . VAL A 1 87 ? -0.289 8.978 4.190 1.00 95.62 87 VAL A O 1
ATOM 694 N N . ARG A 1 88 ? 1.745 9.923 4.124 1.00 95.19 88 ARG A N 1
ATOM 695 C CA . ARG A 1 88 ? 1.253 11.248 3.729 1.00 95.19 88 ARG A CA 1
ATOM 696 C C . ARG A 1 88 ? 0.886 11.227 2.248 1.00 95.19 88 ARG A C 1
ATOM 698 O O . ARG A 1 88 ? 1.572 10.594 1.458 1.00 95.19 88 ARG A O 1
ATOM 705 N N . GLU A 1 89 ? -0.134 11.974 1.853 1.00 92.31 89 GLU A N 1
ATOM 706 C CA . GLU A 1 89 ? -0.515 12.093 0.438 1.00 92.31 89 GLU A CA 1
ATOM 707 C C . GLU A 1 89 ? 0.650 12.608 -0.432 1.00 92.31 89 GLU A C 1
ATOM 709 O O . GLU A 1 89 ? 0.871 12.136 -1.549 1.00 92.31 89 GLU A O 1
ATOM 714 N N . SER A 1 90 ? 1.451 13.512 0.141 1.00 93.19 90 SER A N 1
ATOM 715 C CA . SER A 1 90 ? 2.563 14.221 -0.496 1.00 93.19 90 SER A CA 1
ATOM 716 C C . SER A 1 90 ? 3.861 13.414 -0.642 1.00 93.19 90 SER A C 1
ATOM 718 O O . SER A 1 90 ? 4.907 14.010 -0.903 1.00 93.19 90 SER A O 1
ATOM 720 N N . ILE A 1 91 ? 3.861 12.103 -0.379 1.00 96.00 91 ILE A N 1
ATOM 721 C CA . ILE A 1 91 ? 5.070 11.291 -0.567 1.00 96.00 91 ILE A CA 1
ATOM 722 C C . ILE A 1 91 ? 5.523 11.318 -2.028 1.00 96.00 91 ILE A C 1
ATOM 724 O O . ILE A 1 91 ? 4.708 11.346 -2.950 1.00 96.00 91 ILE A O 1
ATOM 728 N N . ASN A 1 92 ? 6.835 11.245 -2.245 1.00 95.81 92 ASN A N 1
ATOM 729 C CA . ASN A 1 92 ? 7.355 10.981 -3.577 1.00 95.81 92 ASN A CA 1
ATOM 730 C C . ASN A 1 92 ? 7.022 9.536 -3.982 1.00 95.81 92 ASN A C 1
ATOM 732 O O . ASN A 1 92 ? 7.237 8.606 -3.201 1.00 95.81 92 ASN A O 1
ATOM 736 N N . ARG A 1 93 ? 6.513 9.364 -5.204 1.00 96.94 93 ARG A N 1
ATOM 737 C CA . ARG A 1 93 ? 6.121 8.063 -5.772 1.00 96.94 93 ARG A CA 1
ATOM 738 C C . ARG A 1 93 ? 7.039 7.627 -6.916 1.00 96.94 93 ARG A C 1
ATOM 740 O O . ARG A 1 93 ? 6.879 6.526 -7.430 1.00 96.94 93 ARG A O 1
ATOM 747 N N . LYS A 1 94 ? 8.007 8.472 -7.288 1.00 97.25 94 LYS A N 1
ATOM 748 C CA . LYS A 1 94 ? 8.908 8.263 -8.425 1.00 97.25 94 LYS A CA 1
ATOM 749 C C . LYS A 1 94 ? 10.342 7.984 -7.993 1.00 97.25 94 LYS A C 1
ATOM 751 O O . LYS A 1 94 ? 10.866 8.626 -7.081 1.00 97.25 94 LYS A O 1
ATOM 756 N N . GLY A 1 95 ? 11.005 7.073 -8.688 1.00 96.06 95 GLY A N 1
ATOM 757 C CA . GLY A 1 95 ? 12.357 6.629 -8.395 1.00 96.06 95 GLY A CA 1
ATOM 758 C C . GLY A 1 95 ? 12.503 5.931 -7.040 1.00 96.06 95 GLY A C 1
ATOM 759 O O . GLY A 1 95 ? 11.549 5.530 -6.369 1.00 96.06 95 GLY A O 1
ATOM 760 N N . LYS A 1 96 ? 13.759 5.790 -6.610 1.00 92.38 96 LYS A N 1
ATOM 761 C CA . LYS A 1 96 ? 14.089 5.187 -5.315 1.00 92.38 96 LYS A CA 1
ATOM 762 C C . LYS A 1 96 ? 13.733 6.142 -4.180 1.00 92.38 96 LYS A C 1
ATOM 764 O O . LYS A 1 96 ? 14.264 7.249 -4.114 1.00 92.38 96 LYS A O 1
ATOM 769 N N . VAL A 1 97 ? 12.906 5.673 -3.250 1.00 90.12 97 VAL A N 1
ATOM 770 C CA . VAL A 1 97 ? 12.544 6.405 -2.032 1.00 90.12 97 VAL A CA 1
ATOM 771 C C . VAL A 1 97 ? 12.985 5.652 -0.783 1.00 90.12 97 VAL A C 1
ATOM 773 O O . VAL A 1 97 ? 12.944 4.424 -0.724 1.00 90.12 97 VAL A O 1
ATOM 776 N N . THR A 1 98 ? 13.403 6.406 0.230 1.00 92.38 98 THR A N 1
ATOM 777 C CA . THR A 1 98 ? 13.682 5.864 1.561 1.00 92.38 98 THR A CA 1
ATOM 778 C C . THR A 1 98 ? 12.385 5.844 2.360 1.00 92.38 98 THR A C 1
ATOM 780 O O . THR A 1 98 ? 11.806 6.900 2.620 1.00 92.38 98 THR A O 1
ATOM 783 N N . VAL A 1 99 ? 11.940 4.654 2.759 1.00 92.56 99 VAL A N 1
ATOM 784 C CA . VAL A 1 99 ? 10.772 4.474 3.632 1.00 92.56 99 VAL A CA 1
ATOM 785 C C . VAL A 1 99 ? 11.179 4.853 5.056 1.00 92.56 99 VAL A C 1
ATOM 787 O O . VAL A 1 99 ? 11.942 4.123 5.685 1.00 92.56 99 VAL A O 1
ATOM 790 N N . SER A 1 100 ? 10.733 6.024 5.516 1.00 93.75 100 SER A N 1
ATOM 791 C CA . SER A 1 100 ? 10.966 6.515 6.878 1.00 93.75 100 SER A CA 1
ATOM 792 C C . SER A 1 100 ? 9.873 7.498 7.335 1.00 93.75 100 SER A C 1
ATOM 794 O O . SER A 1 100 ? 9.183 8.086 6.483 1.00 93.75 100 SER A O 1
ATOM 796 N N . PRO A 1 101 ? 9.736 7.770 8.649 1.00 94.25 101 PRO A N 1
ATOM 797 C CA . PRO A 1 101 ? 8.753 8.720 9.172 1.00 94.25 101 PRO A CA 1
ATOM 798 C C . PRO A 1 101 ? 8.970 10.153 8.696 1.00 94.25 101 PRO A C 1
ATOM 800 O O . PRO A 1 101 ? 7.998 10.878 8.469 1.00 94.25 101 PRO A O 1
ATOM 803 N N . GLU A 1 102 ? 10.223 10.559 8.499 1.00 94.62 102 GLU A N 1
ATOM 804 C CA . GLU A 1 102 ? 10.600 11.887 8.006 1.00 94.62 102 GLU A CA 1
ATOM 805 C C . GLU A 1 102 ? 10.111 12.100 6.571 1.00 94.62 102 GLU A C 1
ATOM 807 O O . GLU A 1 102 ? 9.628 13.180 6.233 1.00 94.62 102 GLU A O 1
ATOM 812 N N . ASN A 1 103 ? 10.142 11.038 5.762 1.00 94.75 103 ASN A N 1
ATOM 813 C CA . ASN A 1 103 ? 9.628 11.034 4.394 1.00 94.75 103 ASN A CA 1
ATOM 814 C C . ASN A 1 103 ? 8.120 10.772 4.319 1.00 94.75 103 ASN A C 1
ATOM 816 O O . ASN A 1 103 ? 7.582 10.618 3.227 1.00 94.75 103 ASN A O 1
ATOM 820 N N . GLY A 1 104 ? 7.422 10.735 5.457 1.00 95.50 104 GLY A N 1
ATOM 821 C CA . GLY A 1 104 ? 5.970 10.605 5.516 1.00 95.50 104 GLY A CA 1
ATOM 822 C C . GLY A 1 104 ? 5.448 9.171 5.522 1.00 95.50 104 GLY A C 1
ATOM 823 O O . GLY A 1 104 ? 4.244 9.002 5.351 1.00 95.50 104 GLY A O 1
ATOM 824 N N . TYR A 1 105 ? 6.299 8.167 5.747 1.00 96.19 105 TYR A N 1
ATOM 825 C CA . TYR A 1 105 ? 5.902 6.763 5.858 1.00 96.19 105 TYR A CA 1
ATOM 826 C C . TYR A 1 105 ? 5.754 6.354 7.323 1.00 96.19 105 TYR A C 1
ATOM 828 O O . TYR A 1 105 ? 6.594 6.659 8.158 1.00 96.19 105 TYR A O 1
ATOM 836 N N . ARG A 1 106 ? 4.677 5.651 7.663 1.00 95.81 106 ARG A N 1
ATOM 837 C CA . ARG A 1 106 ? 4.538 4.977 8.959 1.00 95.81 106 ARG A CA 1
ATOM 838 C C . ARG A 1 106 ? 4.088 3.560 8.690 1.00 95.81 106 ARG A C 1
ATOM 840 O O . ARG A 1 106 ? 2.890 3.301 8.555 1.00 95.81 106 ARG A O 1
ATOM 847 N N . THR A 1 107 ? 5.058 2.669 8.538 1.00 96.69 107 THR A N 1
ATOM 848 C CA . THR A 1 107 ? 4.815 1.338 7.990 1.00 96.69 107 THR A CA 1
ATOM 849 C C . THR A 1 107 ? 5.438 0.235 8.831 1.00 96.69 107 THR A C 1
ATOM 851 O O . THR A 1 107 ? 6.389 0.430 9.584 1.00 96.69 107 THR A O 1
ATOM 854 N N . LEU A 1 108 ? 4.860 -0.952 8.708 1.00 97.00 108 LEU A N 1
ATOM 855 C CA . LEU A 1 108 ? 5.401 -2.201 9.204 1.00 97.00 108 LEU A CA 1
ATOM 856 C C . LEU A 1 108 ? 5.821 -3.036 8.007 1.00 97.00 108 LEU 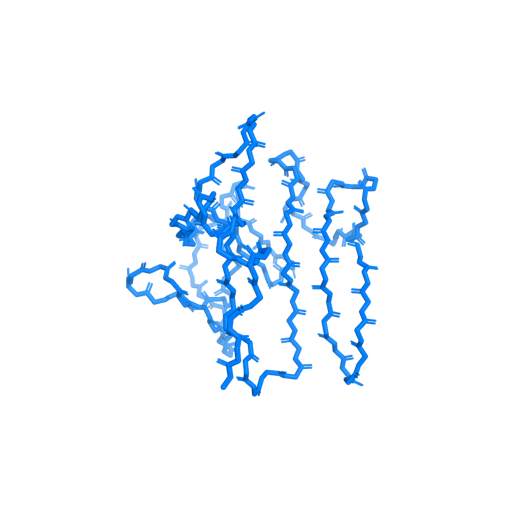A C 1
ATOM 858 O O . LEU A 1 108 ? 5.062 -3.188 7.048 1.00 97.00 108 LEU A O 1
ATOM 862 N N . TRP A 1 109 ? 7.016 -3.592 8.096 1.00 96.25 109 TRP A N 1
ATOM 863 C CA . TRP A 1 109 ? 7.594 -4.452 7.084 1.00 96.25 109 TRP A CA 1
ATOM 864 C C . TRP A 1 109 ? 7.878 -5.828 7.668 1.00 96.25 109 TRP A C 1
ATOM 866 O O . TRP A 1 109 ? 8.402 -5.943 8.778 1.00 96.25 109 TRP A O 1
ATOM 876 N N . LEU A 1 110 ? 7.551 -6.858 6.895 1.00 97.12 110 LEU A N 1
ATOM 877 C CA . LEU A 1 110 ? 8.049 -8.214 7.070 1.00 97.12 110 LEU A CA 1
ATOM 878 C C . LEU A 1 110 ? 8.940 -8.552 5.878 1.00 97.12 110 LEU A C 1
ATOM 880 O O . LEU A 1 110 ? 8.526 -8.378 4.731 1.00 97.12 110 LEU A O 1
ATOM 884 N N . GLY A 1 111 ? 10.107 -9.128 6.142 1.00 95.62 111 GLY A N 1
ATOM 885 C CA . GLY A 1 111 ? 10.912 -9.795 5.127 1.00 95.62 111 GLY A CA 1
ATOM 886 C C . GLY A 1 111 ? 12.035 -10.609 5.750 1.00 95.62 111 GLY A C 1
ATOM 887 O O . GLY A 1 111 ? 12.512 -10.303 6.838 1.00 95.62 111 GLY A O 1
ATOM 888 N N . ASN A 1 112 ? 12.428 -11.697 5.083 1.00 92.75 112 ASN A N 1
ATOM 889 C CA . ASN A 1 112 ? 13.432 -12.646 5.586 1.00 92.75 112 ASN A CA 1
ATOM 890 C C . ASN A 1 112 ? 13.139 -13.168 7.010 1.00 92.75 112 ASN A C 1
ATOM 892 O O . ASN A 1 112 ? 14.054 -13.498 7.756 1.00 92.75 112 ASN A O 1
ATOM 896 N N . GLY A 1 113 ? 11.858 -13.238 7.390 1.00 93.81 113 GLY A N 1
ATOM 897 C CA . GLY A 1 113 ? 11.428 -13.658 8.727 1.00 93.81 113 GLY A CA 1
ATOM 898 C C . GLY A 1 113 ? 11.546 -12.586 9.818 1.00 93.81 113 GLY A C 1
ATOM 899 O O . GLY A 1 113 ? 11.196 -12.866 10.961 1.00 93.81 113 GLY A O 1
ATOM 900 N N . GLU A 1 114 ? 11.981 -11.369 9.487 1.00 96.31 114 GLU A N 1
ATOM 901 C CA . GLU A 1 114 ? 12.117 -10.258 10.430 1.00 96.31 114 GLU A CA 1
ATOM 902 C C . GLU A 1 114 ? 11.009 -9.219 10.265 1.00 96.31 114 GLU A C 1
ATOM 904 O O . GLU A 1 114 ? 10.628 -8.868 9.148 1.00 96.31 114 GLU A O 1
ATOM 909 N N . TYR A 1 115 ? 10.550 -8.675 11.393 1.00 96.44 115 TYR A N 1
ATOM 910 C CA . TYR A 1 115 ? 9.610 -7.558 11.439 1.00 96.44 115 TYR A CA 1
ATOM 911 C C . TYR A 1 115 ? 10.339 -6.262 11.781 1.00 96.44 115 TYR A C 1
ATOM 913 O O . TYR A 1 115 ? 11.137 -6.228 12.720 1.00 96.44 115 TYR A O 1
ATOM 921 N N . ARG A 1 116 ? 10.042 -5.182 11.052 1.00 95.75 116 ARG A N 1
ATOM 922 C CA . ARG A 1 116 ? 10.596 -3.844 11.306 1.00 95.75 116 ARG A CA 1
ATOM 923 C C . ARG A 1 116 ? 9.511 -2.782 11.200 1.00 95.75 116 ARG A C 1
ATOM 925 O O . ARG A 1 116 ? 8.628 -2.876 10.350 1.00 95.75 116 ARG A O 1
ATOM 932 N N . ALA A 1 117 ? 9.602 -1.767 12.052 1.00 95.38 117 ALA A N 1
ATOM 933 C CA . ALA A 1 117 ? 8.926 -0.500 11.813 1.00 95.38 117 ALA A CA 1
ATOM 934 C C . ALA A 1 117 ? 9.823 0.348 10.904 1.00 95.38 117 ALA A C 1
ATOM 936 O O . ALA A 1 117 ? 11.016 0.481 11.190 1.00 95.38 117 ALA A O 1
ATOM 937 N N . LEU A 1 118 ? 9.249 0.857 9.814 1.00 88.31 118 LEU A N 1
ATOM 938 C CA . LEU A 1 118 ? 9.897 1.732 8.839 1.00 88.31 118 LEU A CA 1
ATOM 939 C C . LEU A 1 118 ? 9.169 3.072 8.795 1.00 88.31 118 LEU A C 1
ATOM 941 O O . LEU A 1 118 ? 7.912 3.077 8.704 1.00 88.31 118 LEU A O 1
#

pLDDT: mean 93.42, std 8.56, range [47.72, 98.44]

Organism: NCBI:txid62062

Sequence (118 aa):
MKCCPELETIRKHAVNVTLDPDTAHPQLILSEDRKQVRCGNIEQDLPDNPERFDTCVSVLGKEDFSSGRFYYEVQVKGKTMWTIGVVRESINRKGKVTVSPENGYRTLWLGNGEYRAL

InterPro domains:
  IPR001870 B30.2/SPRY domain [PS50188] (1-118)
  IPR003877 SPRY domain [PF00622] (69-114)
  IPR003879 Butyrophylin-like, SPRY domain [PR01407] (13-30)
  IPR003879 Butyrophylin-like, SPRY domain [PR01407] (30-47)
  IPR003879 Butyrophylin-like, SPRY domain [PR01407] (52-76)
  IPR003879 Butyrophylin-like, SPRY domain [PR01407] (82-95)
  IPR006574 SPRY-associated [PF13765] (17-65)
  IPR006574 SPRY-associated [SM00589] (14-66)
  IPR013320 Concanavalin A-like lectin/glucanase domain superfamily [SSF49899] (7-117)
  IPR043136 B30.2/SPRY domain superfamily [G3DSA:2.60.120.920] (7-118)
  IPR050143 Tripartite motif-containing [PTHR24103] (11-115)

Foldseek 3Di:
DDDDPVVVVLCVQEDDWAWDPVAAEQQWDADPRRQDIDGHPDGHPDDPDQNYAHADRDIGTPDDDDDDHHDYDHDCPPPQWDKDDDFDSPAGRYDDDDQDVVSGHFIWIGHPNDIDTD